Protein AF-Q6RJX7-F1 (afdb_monomer_lite)

InterPro domains:
  IPR013210 Leucine-rich repeat-containing N-terminal, plant-type [PF08263] (31-70)
  IPR032675 Leucine-rich repeat domain superfamily [G3DSA:3.80.10.10] (29-96)

Sequence (101 aa):
MATVYKIQGAFLKSCVFLGVVLVLAVSVKGNSEGDALYALRRSLSDPDNVLQSWDPNLVNPCTWFHVTCNGDNQVTRVFEHNPRLEGPELLGLASYDTNCS

pLDDT: mean 74.47, std 12.61, range [49.22, 90.19]

Organism: Capsicum annuum (NCBI:txid4072)

Foldseek 3Di:
DVVVVVVVVVVVVVVVVVVVVVVVVVPDPQPPQLVVVVVVVVQKDQVPCQQVQSDSVDPACCRTPQFDADPVSHTDGGDDDDPRIDGCVVVVNPPDPPPPD

Structure (mmCIF, N/CA/C/O backbone):
data_AF-Q6RJX7-F1
#
_entry.id   AF-Q6RJX7-F1
#
loop_
_atom_site.group_PDB
_atom_site.id
_atom_site.type_symbol
_atom_site.label_atom_id
_atom_site.label_alt_id
_atom_site.label_comp_id
_atom_site.label_asym_id
_atom_site.label_entity_id
_atom_site.label_seq_id
_atom_site.pdbx_PDB_ins_code
_atom_site.Cartn_x
_atom_site.Cartn_y
_atom_site.Cartn_z
_atom_site.occupancy
_atom_site.B_iso_or_equiv
_atom_site.auth_seq_id
_atom_site.auth_comp_id
_atom_site.auth_asym_id
_atom_site.auth_atom_id
_atom_site.pdbx_PDB_model_num
ATOM 1 N N . MET A 1 1 ? 46.381 -28.701 21.899 1.00 54.66 1 MET A N 1
ATOM 2 C CA . MET A 1 1 ? 46.273 -28.622 20.423 1.00 54.66 1 MET A CA 1
ATOM 3 C C . MET A 1 1 ? 44.828 -28.813 19.936 1.00 54.66 1 MET A C 1
ATOM 5 O O . MET A 1 1 ? 44.247 -27.847 19.473 1.00 54.66 1 MET A O 1
ATOM 9 N N . ALA A 1 2 ? 44.193 -29.985 20.093 1.00 51.59 2 ALA A N 1
ATOM 10 C CA . ALA A 1 2 ? 42.852 -30.271 19.538 1.00 51.59 2 ALA A CA 1
ATOM 11 C C . ALA A 1 2 ? 41.691 -29.403 20.079 1.00 51.59 2 ALA A C 1
ATOM 13 O O . ALA A 1 2 ? 40.751 -29.101 19.345 1.00 51.59 2 ALA A O 1
ATOM 14 N N . THR A 1 3 ? 41.747 -28.975 21.346 1.00 49.22 3 THR A N 1
ATOM 15 C CA . THR A 1 3 ? 40.710 -28.121 21.949 1.00 49.22 3 THR A CA 1
ATOM 16 C C . THR A 1 3 ? 40.673 -26.742 21.297 1.00 49.22 3 THR A C 1
ATOM 18 O O . THR A 1 3 ? 39.586 -26.272 21.007 1.00 49.22 3 THR A O 1
ATOM 21 N N . VAL A 1 4 ? 41.831 -26.159 20.957 1.00 53.19 4 VAL A N 1
ATOM 22 C CA . VAL A 1 4 ? 41.969 -24.837 20.308 1.00 53.19 4 VAL A CA 1
ATOM 23 C C . VAL A 1 4 ? 41.315 -24.810 18.919 1.00 53.19 4 VAL A C 1
ATOM 25 O O . VAL A 1 4 ? 40.562 -23.888 18.615 1.00 53.19 4 VAL A O 1
ATOM 28 N N . TYR A 1 5 ? 41.500 -25.862 18.114 1.00 51.00 5 TYR A N 1
ATOM 29 C CA . TYR A 1 5 ? 40.858 -25.984 16.798 1.00 51.00 5 TYR A CA 1
ATOM 30 C C . TYR A 1 5 ? 39.333 -26.158 16.884 1.00 51.00 5 TYR A C 1
ATOM 32 O O . TYR A 1 5 ? 38.609 -25.679 16.012 1.00 51.00 5 TYR A O 1
ATOM 40 N N . LYS A 1 6 ? 38.820 -26.798 17.947 1.00 50.66 6 LYS A N 1
ATOM 41 C CA . LYS A 1 6 ? 37.371 -26.914 18.196 1.00 50.66 6 LYS A CA 1
ATOM 42 C C . LYS A 1 6 ? 36.736 -25.567 18.546 1.00 50.66 6 LYS A C 1
ATOM 44 O O . LYS A 1 6 ? 35.671 -25.267 18.018 1.00 50.66 6 LYS A O 1
ATOM 49 N N . ILE A 1 7 ? 37.387 -24.757 19.387 1.00 54.81 7 ILE A N 1
ATOM 50 C CA . ILE A 1 7 ? 36.905 -23.404 19.726 1.00 54.81 7 ILE A CA 1
ATOM 51 C C . ILE A 1 7 ? 36.978 -22.495 18.497 1.00 54.81 7 ILE A C 1
ATOM 53 O O . ILE A 1 7 ? 35.975 -21.878 18.162 1.00 54.81 7 IL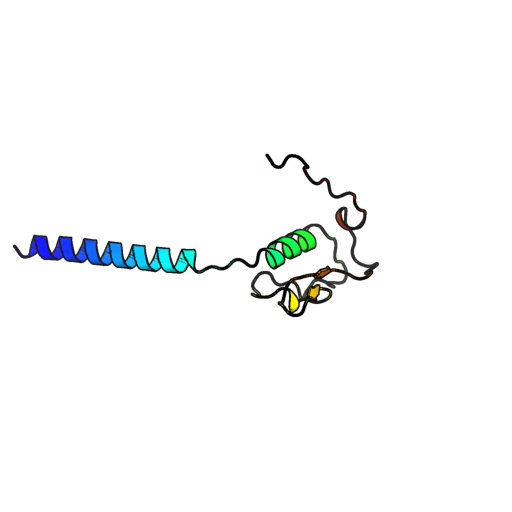E A O 1
ATOM 57 N N . GLN A 1 8 ? 38.092 -22.491 17.751 1.00 52.16 8 GLN A N 1
ATOM 58 C CA . GLN A 1 8 ? 38.196 -21.753 16.481 1.00 52.16 8 GLN A CA 1
ATOM 59 C C . GLN A 1 8 ? 37.092 -22.159 15.491 1.00 52.16 8 GLN A C 1
ATOM 61 O O . GLN A 1 8 ? 36.400 -21.295 14.961 1.00 52.16 8 GLN A O 1
ATOM 66 N N . GLY A 1 9 ? 36.855 -23.461 15.299 1.00 57.22 9 GLY A N 1
ATOM 67 C CA . GLY A 1 9 ? 35.786 -23.963 14.431 1.00 57.22 9 GLY A CA 1
ATOM 68 C C . GLY A 1 9 ? 34.371 -23.611 14.908 1.00 57.22 9 GLY A C 1
ATOM 69 O O . GLY A 1 9 ? 33.496 -23.385 14.076 1.00 57.22 9 GLY A O 1
ATOM 70 N N . ALA A 1 10 ? 34.133 -23.527 16.220 1.00 61.66 10 ALA A N 1
ATOM 71 C CA . ALA A 1 10 ? 32.854 -23.088 16.782 1.00 61.66 10 ALA A CA 1
ATOM 72 C C . ALA A 1 10 ? 32.622 -21.580 16.579 1.00 61.66 10 ALA A C 1
ATOM 74 O O . ALA A 1 10 ? 31.528 -21.184 16.179 1.00 61.66 10 ALA A O 1
ATOM 75 N N . PHE A 1 11 ? 33.654 -20.751 16.770 1.00 61.41 11 PHE A N 1
ATOM 76 C CA . PHE A 1 11 ? 33.586 -19.311 16.506 1.00 61.41 11 PHE A CA 1
ATOM 77 C C . PHE A 1 11 ? 33.392 -19.011 15.016 1.00 61.41 11 PHE A C 1
ATOM 79 O O . PHE A 1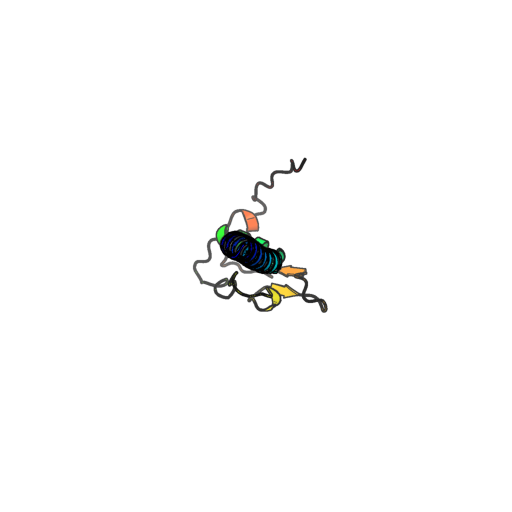 11 ? 32.530 -18.211 14.669 1.00 61.41 11 PHE A O 1
ATOM 86 N N . LEU A 1 12 ? 34.111 -19.705 14.126 1.00 65.19 12 LEU A N 1
ATOM 87 C CA . LEU A 1 12 ? 33.938 -19.580 12.674 1.00 65.19 12 LEU A CA 1
ATOM 88 C C . LEU A 1 12 ? 32.520 -19.966 12.230 1.00 65.19 12 LEU A C 1
ATOM 90 O O . LEU A 1 12 ? 31.901 -19.228 11.471 1.00 65.19 12 LEU A O 1
ATOM 94 N N . LYS A 1 13 ? 31.968 -21.075 12.737 1.00 70.12 13 LYS A N 1
ATOM 95 C CA . LYS A 1 13 ? 30.585 -21.487 12.437 1.00 70.12 13 LYS A CA 1
ATOM 96 C C . LYS A 1 13 ? 29.550 -20.492 12.960 1.00 70.12 13 LYS A C 1
ATOM 98 O O . LYS A 1 13 ? 28.590 -20.208 12.252 1.00 70.12 13 LYS A O 1
ATOM 103 N N . SER A 1 14 ? 29.760 -19.955 14.163 1.00 76.94 14 SER A N 1
ATOM 104 C CA . SER A 1 14 ? 28.893 -18.932 14.756 1.00 76.94 14 SER A CA 1
ATOM 105 C C . SER A 1 14 ? 28.900 -17.648 13.925 1.00 76.94 14 SER A C 1
ATOM 107 O O . SER A 1 14 ? 27.839 -17.157 13.557 1.00 76.94 14 SER A O 1
ATOM 109 N N . CYS A 1 15 ? 30.077 -17.158 13.525 1.00 74.94 15 CYS A N 1
ATOM 110 C CA . CYS A 1 15 ? 30.199 -15.975 12.673 1.00 74.94 15 CYS A CA 1
ATOM 111 C C . CYS A 1 15 ? 29.606 -16.186 11.276 1.00 74.94 15 CYS A C 1
ATOM 113 O O . CYS A 1 15 ? 28.970 -15.280 10.752 1.00 74.94 15 CYS A O 1
ATOM 115 N N . VAL A 1 16 ? 29.778 -17.368 10.675 1.00 80.31 16 VAL A N 1
ATOM 116 C CA . VAL A 1 16 ? 29.160 -17.696 9.380 1.00 80.31 16 VAL A CA 1
ATOM 117 C C . VAL A 1 16 ? 27.639 -17.735 9.509 1.00 80.31 16 VAL A C 1
ATOM 119 O O . VAL A 1 16 ? 26.953 -17.165 8.671 1.00 80.31 16 VAL A O 1
ATOM 122 N N . PHE A 1 17 ? 27.100 -18.342 10.569 1.00 79.12 17 PHE A N 1
ATOM 123 C CA . PHE A 1 17 ? 25.658 -18.362 10.812 1.00 79.12 17 PHE A C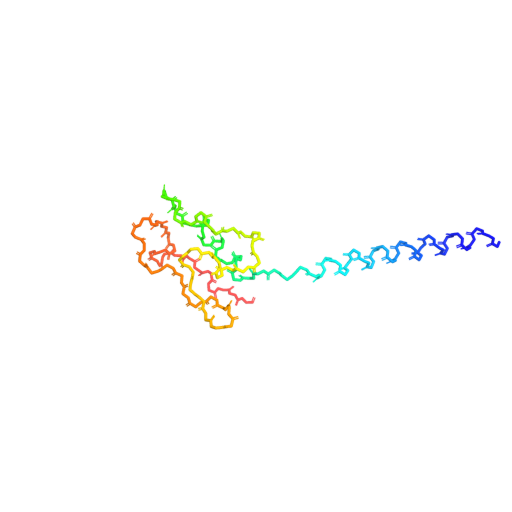A 1
ATOM 124 C C . PHE A 1 17 ? 25.102 -16.953 11.055 1.00 79.12 17 PHE A C 1
ATOM 126 O O . PHE A 1 17 ? 24.128 -16.565 10.416 1.00 79.12 17 PHE A O 1
ATOM 133 N N . LEU A 1 18 ? 25.757 -16.160 11.909 1.00 78.38 18 LEU A N 1
ATOM 134 C CA . LEU A 1 18 ? 25.379 -14.772 12.172 1.00 78.38 18 LEU A CA 1
ATOM 135 C C . LEU A 1 18 ? 25.462 -13.923 10.896 1.00 78.38 18 LEU A C 1
ATOM 137 O O . LEU A 1 18 ? 24.569 -13.129 10.627 1.00 78.38 18 LEU A O 1
ATOM 141 N N . GLY A 1 19 ? 26.503 -14.132 10.086 1.00 78.25 19 GLY A N 1
ATOM 142 C CA . GLY A 1 19 ? 26.690 -13.473 8.797 1.00 78.25 19 GLY A CA 1
ATOM 143 C C . GLY A 1 19 ? 25.608 -13.843 7.784 1.00 78.25 19 GLY A C 1
ATOM 144 O O . GLY A 1 19 ? 25.067 -12.959 7.132 1.00 78.25 19 GLY A O 1
ATOM 145 N N . VAL A 1 20 ? 25.230 -15.121 7.690 1.00 79.38 20 VAL A N 1
ATOM 146 C CA . VAL A 1 20 ? 24.127 -15.581 6.830 1.00 79.38 20 VAL A CA 1
ATOM 147 C C . VAL A 1 20 ? 22.793 -14.990 7.289 1.00 79.38 20 VAL A C 1
ATOM 149 O O . VAL A 1 20 ? 22.049 -14.474 6.461 1.00 79.38 20 VAL A O 1
ATOM 152 N N . VAL A 1 21 ? 22.501 -14.992 8.593 1.00 78.06 21 VAL A N 1
ATOM 153 C CA . VAL A 1 21 ? 21.282 -14.373 9.144 1.00 78.06 21 VAL A CA 1
ATOM 154 C C . VAL A 1 21 ? 21.246 -12.869 8.854 1.00 78.06 21 VAL A C 1
ATOM 156 O O . VAL A 1 21 ? 20.209 -12.360 8.438 1.00 78.06 21 VAL A O 1
ATOM 159 N N . LEU A 1 22 ? 22.373 -12.166 9.009 1.00 69.50 22 LEU A N 1
ATOM 160 C CA . LEU A 1 22 ? 22.470 -10.737 8.713 1.00 69.50 22 LEU A CA 1
ATOM 161 C C . LEU A 1 22 ? 22.215 -10.456 7.223 1.00 69.50 22 LEU A C 1
ATOM 163 O O . LEU A 1 22 ? 21.429 -9.574 6.895 1.00 69.50 22 LEU A O 1
ATOM 167 N N . VAL A 1 23 ? 22.819 -11.238 6.320 1.00 71.69 23 VAL A N 1
ATOM 168 C CA . VAL A 1 23 ? 22.614 -11.118 4.864 1.00 71.69 23 VAL A CA 1
ATOM 169 C C . VAL A 1 23 ? 21.149 -11.356 4.483 1.00 71.69 23 VAL A C 1
ATOM 171 O O . VAL A 1 23 ? 20.595 -10.607 3.677 1.00 71.69 23 VAL A O 1
ATOM 174 N N . LEU A 1 24 ? 20.494 -12.348 5.090 1.00 64.31 24 LEU A N 1
ATOM 175 C CA . LEU A 1 24 ? 19.072 -12.615 4.863 1.00 64.31 24 LEU A CA 1
ATOM 176 C C . LEU A 1 24 ? 18.179 -11.479 5.389 1.00 64.31 24 LEU A C 1
ATOM 178 O O . LEU A 1 24 ? 17.237 -11.089 4.706 1.00 64.31 24 LEU A O 1
ATOM 182 N N . ALA A 1 25 ? 18.499 -10.901 6.550 1.00 63.62 25 ALA A N 1
ATOM 183 C CA . ALA A 1 25 ? 17.756 -9.776 7.118 1.00 63.62 25 ALA A CA 1
ATOM 184 C C . ALA A 1 25 ? 17.850 -8.498 6.264 1.00 63.62 25 ALA A C 1
ATOM 186 O O . ALA A 1 25 ? 16.869 -7.770 6.146 1.00 63.62 25 ALA A O 1
ATOM 187 N N . VAL A 1 26 ? 18.997 -8.236 5.624 1.00 57.81 26 VAL A N 1
ATOM 188 C CA . VAL A 1 26 ? 19.176 -7.048 4.759 1.00 57.81 26 VAL A CA 1
ATOM 189 C C . VAL A 1 26 ? 18.501 -7.232 3.386 1.00 57.81 26 VAL A C 1
ATOM 191 O O . VAL A 1 26 ? 18.271 -6.264 2.669 1.00 57.81 26 VAL A O 1
ATOM 194 N N . SER A 1 27 ? 18.138 -8.465 3.016 1.00 54.81 27 SER A N 1
ATOM 195 C CA . SER A 1 27 ? 17.539 -8.792 1.710 1.00 54.81 27 SER A CA 1
ATOM 196 C C . SER A 1 27 ? 16.033 -8.506 1.618 1.00 54.81 27 SER A C 1
ATOM 198 O O . SER A 1 27 ? 15.418 -8.752 0.578 1.00 54.81 27 SER A O 1
ATOM 200 N N . VAL A 1 28 ? 15.417 -7.986 2.683 1.00 57.38 28 VAL A N 1
ATOM 201 C CA . VAL A 1 28 ? 14.005 -7.592 2.666 1.00 57.38 28 VAL A CA 1
ATOM 202 C C . VAL A 1 28 ? 13.883 -6.227 1.992 1.00 57.38 28 VAL A C 1
ATOM 204 O O . VAL A 1 28 ? 14.065 -5.182 2.612 1.00 57.38 28 VAL A O 1
ATOM 207 N N . LYS A 1 29 ? 13.562 -6.224 0.696 1.00 55.44 29 LYS A N 1
ATOM 208 C CA . LYS A 1 29 ? 13.135 -5.009 -0.001 1.00 55.44 29 LYS A CA 1
ATOM 209 C C . LYS A 1 29 ? 11.682 -4.729 0.389 1.00 55.44 29 LYS A C 1
ATOM 211 O O . LYS A 1 29 ? 10.766 -5.282 -0.213 1.00 55.44 29 LYS A O 1
ATOM 216 N N . GLY A 1 30 ? 11.487 -3.929 1.435 1.00 59.03 30 GLY A N 1
ATOM 217 C CA . GLY A 1 30 ? 10.163 -3.438 1.818 1.00 59.03 30 GLY A CA 1
ATOM 218 C C . GLY A 1 30 ? 9.559 -2.616 0.681 1.00 59.03 30 GLY A C 1
ATOM 219 O O . GLY A 1 30 ? 10.240 -1.784 0.076 1.00 59.03 30 GLY A O 1
ATOM 220 N N . ASN A 1 31 ? 8.299 -2.881 0.352 1.00 73.62 31 ASN A N 1
ATOM 221 C CA . ASN A 1 31 ? 7.565 -2.116 -0.641 1.00 73.62 31 ASN A CA 1
ATOM 222 C C . ASN A 1 31 ? 7.003 -0.860 0.035 1.00 73.62 31 ASN A C 1
ATOM 224 O O . ASN A 1 31 ? 5.881 -0.864 0.532 1.00 73.62 31 ASN A O 1
ATOM 228 N N . SER A 1 32 ? 7.797 0.211 0.059 1.00 83.50 32 SER A N 1
ATOM 229 C CA . SER A 1 32 ? 7.433 1.471 0.720 1.00 83.50 32 SER A CA 1
ATOM 230 C C . SER A 1 32 ? 6.119 2.072 0.208 1.00 83.50 32 SER A C 1
ATOM 232 O O . SER A 1 32 ? 5.417 2.740 0.962 1.00 83.50 32 SER A O 1
ATOM 234 N N . GLU A 1 33 ? 5.763 1.824 -1.058 1.00 85.50 33 GLU A N 1
ATOM 235 C CA . GLU A 1 33 ? 4.473 2.236 -1.626 1.00 85.50 33 GLU A CA 1
ATOM 236 C C . GLU A 1 33 ? 3.325 1.388 -1.056 1.00 85.50 33 GLU A C 1
ATOM 238 O O . GLU A 1 33 ? 2.284 1.920 -0.673 1.00 85.50 33 GLU A O 1
ATOM 243 N N . 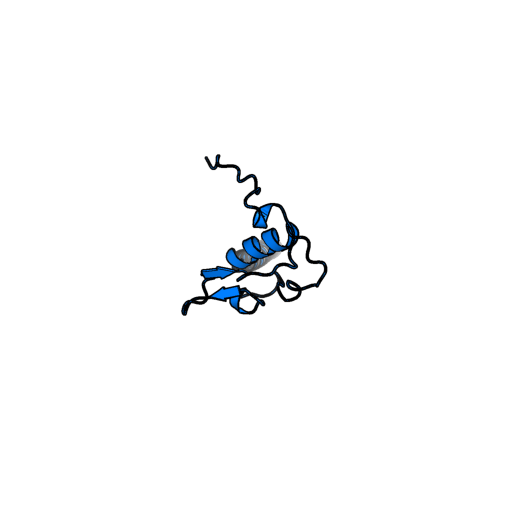GLY A 1 34 ? 3.538 0.075 -0.932 1.00 88.12 34 GLY A N 1
ATOM 244 C CA . GLY A 1 34 ? 2.601 -0.846 -0.289 1.00 88.12 34 GLY A CA 1
ATOM 245 C C . GLY A 1 34 ? 2.366 -0.517 1.186 1.00 88.12 34 GLY A C 1
ATOM 246 O O . GLY A 1 34 ? 1.219 -0.500 1.628 1.00 88.12 34 GLY A O 1
ATOM 247 N N . ASP A 1 35 ? 3.417 -0.177 1.934 1.00 87.19 35 ASP A N 1
ATOM 248 C CA . ASP A 1 35 ? 3.307 0.208 3.347 1.00 87.19 35 ASP A CA 1
ATOM 249 C C . ASP A 1 35 ? 2.493 1.498 3.529 1.00 87.19 35 ASP A C 1
ATOM 251 O O . ASP A 1 35 ? 1.619 1.569 4.400 1.00 87.19 35 ASP A O 1
ATOM 255 N N . ALA A 1 36 ? 2.733 2.503 2.679 1.00 86.31 36 ALA A N 1
ATOM 256 C CA . ALA A 1 36 ? 1.986 3.760 2.692 1.00 86.31 36 ALA A CA 1
ATOM 257 C C . ALA A 1 36 ? 0.498 3.537 2.379 1.00 86.31 36 ALA A C 1
ATOM 259 O O . ALA A 1 36 ? -0.380 4.041 3.082 1.00 86.31 36 ALA A O 1
ATOM 260 N N . LEU A 1 37 ? 0.201 2.720 1.367 1.00 88.25 37 LEU A N 1
ATOM 261 C CA . LEU A 1 37 ? -1.170 2.376 1.001 1.00 88.25 37 LEU A CA 1
ATOM 262 C C . LEU A 1 37 ? -1.862 1.541 2.083 1.00 88.25 37 LEU A C 1
ATOM 264 O O . LEU A 1 37 ? -3.021 1.779 2.416 1.00 88.25 37 LEU A O 1
ATOM 268 N N . TYR A 1 38 ? -1.158 0.603 2.708 1.00 88.00 38 TYR A N 1
ATOM 269 C CA . TYR A 1 38 ? -1.718 -0.163 3.815 1.00 88.00 38 TYR A CA 1
ATOM 270 C C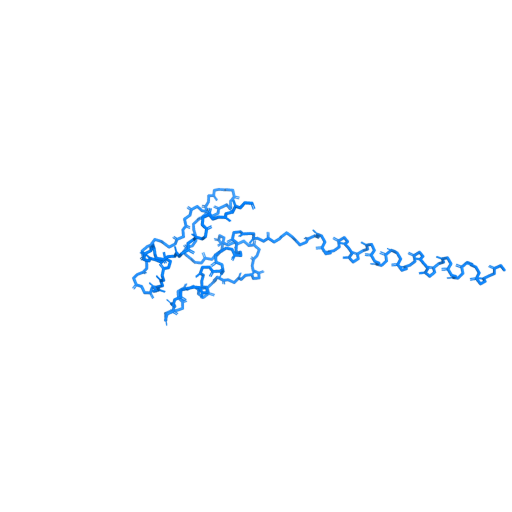 . TYR A 1 38 ? -1.995 0.714 5.047 1.00 88.00 38 TYR A C 1
ATOM 272 O O . TYR A 1 38 ? -2.991 0.512 5.747 1.00 88.00 38 TYR A O 1
ATOM 280 N N . ALA A 1 39 ? -1.155 1.719 5.310 1.00 86.94 39 ALA A N 1
ATOM 281 C CA . ALA A 1 39 ? -1.421 2.715 6.344 1.00 86.94 39 ALA A CA 1
ATOM 282 C C . ALA A 1 39 ? -2.685 3.533 6.044 1.00 86.94 39 ALA A C 1
ATOM 284 O O . ALA A 1 39 ? -3.513 3.691 6.941 1.00 86.94 39 ALA A O 1
ATOM 285 N N . LEU A 1 40 ? -2.874 3.951 4.788 1.00 86.31 40 LEU A N 1
ATOM 286 C CA . LEU A 1 40 ? -4.096 4.610 4.330 1.00 86.31 40 LEU A CA 1
ATOM 287 C C . LEU A 1 40 ? -5.324 3.703 4.488 1.00 86.31 40 LEU A C 1
ATOM 289 O O . LEU A 1 40 ? -6.323 4.117 5.057 1.00 86.31 40 LEU A O 1
ATOM 293 N N . ARG A 1 41 ? -5.261 2.431 4.080 1.00 86.69 41 ARG A N 1
ATOM 294 C CA . ARG A 1 41 ? -6.374 1.484 4.280 1.00 86.69 41 ARG A CA 1
ATOM 295 C C . ARG A 1 41 ? -6.825 1.421 5.742 1.00 86.69 41 ARG A C 1
ATOM 297 O O . ARG A 1 41 ? -8.018 1.333 6.001 1.00 86.69 41 ARG A O 1
ATOM 304 N N . ARG A 1 42 ? -5.888 1.463 6.695 1.00 86.75 42 ARG A N 1
ATOM 305 C CA . ARG A 1 42 ? -6.193 1.422 8.136 1.00 86.75 42 ARG A CA 1
ATOM 306 C C . ARG A 1 42 ? -6.803 2.713 8.681 1.00 86.75 42 ARG A C 1
ATOM 308 O O . ARG A 1 42 ? -7.392 2.662 9.757 1.00 86.75 42 ARG A O 1
ATOM 315 N N . SER A 1 43 ? -6.636 3.846 8.002 1.00 84.69 43 SER A N 1
ATOM 316 C CA . SER A 1 43 ? -7.268 5.113 8.391 1.00 84.69 43 SER A CA 1
ATOM 317 C C . SER A 1 43 ? -8.647 5.317 7.754 1.00 84.69 43 SER A C 1
ATOM 319 O O . SER A 1 43 ? -9.360 6.242 8.147 1.00 84.69 43 SER A O 1
ATOM 321 N N . LEU A 1 44 ? -9.042 4.453 6.813 1.00 85.75 44 LEU A N 1
ATOM 322 C CA . LEU A 1 44 ? -10.343 4.479 6.149 1.00 85.75 44 LEU A CA 1
ATOM 323 C C . LEU A 1 44 ? -11.325 3.481 6.778 1.00 85.75 44 LEU A C 1
ATOM 325 O O . LEU A 1 44 ? -10.959 2.378 7.182 1.00 85.75 44 LEU A O 1
ATOM 329 N N . SER A 1 45 ? -12.599 3.863 6.816 1.00 86.12 45 SER A N 1
ATOM 330 C CA . SER A 1 45 ? -13.721 2.952 7.014 1.00 86.12 45 SER A CA 1
ATOM 331 C C .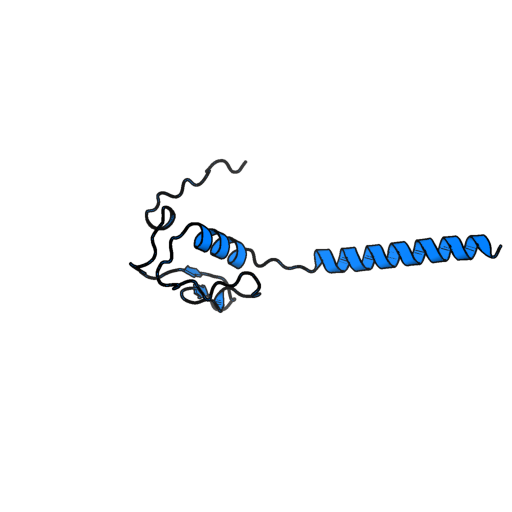 SER A 1 45 ? -14.138 2.388 5.657 1.00 86.12 45 SER A C 1
ATOM 333 O O . SER A 1 45 ? -14.471 3.140 4.740 1.00 86.12 45 SER A O 1
ATOM 335 N N . ASP A 1 46 ? -14.096 1.063 5.536 1.00 85.69 46 ASP A N 1
ATOM 336 C CA . ASP A 1 46 ? -14.408 0.320 4.311 1.00 85.69 46 ASP A CA 1
ATOM 337 C C . ASP A 1 46 ? -15.548 -0.683 4.579 1.00 85.69 46 ASP A C 1
ATOM 339 O O . ASP A 1 46 ? -15.302 -1.887 4.699 1.00 85.69 46 ASP A O 1
ATOM 343 N N . PRO A 1 47 ? -16.803 -0.210 4.737 1.00 85.25 47 PRO A N 1
ATOM 344 C CA . PRO A 1 47 ? -17.952 -1.066 5.057 1.00 85.25 47 PRO A CA 1
ATOM 345 C C . PRO A 1 47 ? -18.234 -2.124 3.982 1.00 85.25 47 PRO A C 1
ATOM 347 O O . PRO A 1 47 ? -18.845 -3.154 4.264 1.00 85.25 47 PRO A O 1
ATOM 350 N N . ASP A 1 48 ? -17.762 -1.887 2.759 1.00 85.50 48 ASP A N 1
ATOM 351 C CA . ASP A 1 48 ? -18.052 -2.704 1.586 1.00 85.50 48 ASP A CA 1
ATOM 352 C C . ASP A 1 48 ? -16.868 -3.548 1.110 1.00 85.50 48 ASP A C 1
ATOM 354 O O . ASP A 1 48 ? -16.963 -4.213 0.078 1.00 85.50 48 ASP A O 1
ATOM 358 N N . ASN A 1 49 ? -15.779 -3.569 1.885 1.00 87.06 49 ASN A N 1
ATOM 359 C CA . ASN A 1 49 ? -14.567 -4.341 1.613 1.00 87.06 49 ASN A CA 1
ATOM 360 C C . ASN A 1 49 ? -13.969 -4.070 0.220 1.00 87.06 49 ASN A C 1
ATOM 362 O O . ASN A 1 49 ? -13.397 -4.959 -0.415 1.00 87.06 49 ASN A O 1
ATOM 366 N N . VAL A 1 50 ? -14.075 -2.834 -0.266 1.00 86.88 50 VAL A N 1
ATOM 367 C CA . VAL A 1 50 ? -13.508 -2.402 -1.549 1.00 86.88 50 VAL A CA 1
ATOM 368 C C . VAL A 1 50 ? -11.982 -2.581 -1.552 1.00 86.88 50 VAL A C 1
ATOM 370 O O . VAL A 1 50 ? -11.387 -2.915 -2.577 1.00 86.88 50 VAL A O 1
ATOM 373 N N . LEU A 1 51 ? -11.337 -2.409 -0.395 1.00 87.44 51 LEU A N 1
ATOM 374 C CA . LEU A 1 51 ? -9.885 -2.497 -0.217 1.00 87.44 51 LEU A CA 1
ATOM 375 C C . LEU A 1 51 ? -9.414 -3.906 0.143 1.00 87.44 51 LEU A C 1
ATOM 377 O O . LEU A 1 51 ? -8.271 -4.086 0.559 1.00 87.44 51 LEU A O 1
ATOM 381 N N . GLN A 1 52 ? -10.262 -4.929 0.011 1.00 86.69 52 GLN A N 1
ATOM 382 C CA . GLN A 1 52 ? -9.921 -6.292 0.425 1.00 86.69 52 GLN A CA 1
ATOM 383 C C . GLN A 1 52 ? -8.647 -6.826 -0.251 1.00 86.69 52 GLN A C 1
ATOM 385 O O . GLN A 1 52 ? -7.889 -7.556 0.386 1.00 86.69 52 GLN A O 1
ATOM 390 N N . SER A 1 53 ? -8.386 -6.443 -1.505 1.00 87.56 53 SER A N 1
ATOM 391 C CA . SER A 1 53 ? -7.212 -6.882 -2.277 1.00 87.56 53 SER A CA 1
ATOM 392 C C . SER A 1 53 ? -5.890 -6.234 -1.853 1.00 87.56 53 SER A C 1
ATOM 394 O O . SER A 1 53 ? -4.839 -6.636 -2.345 1.00 87.56 53 SER A O 1
ATOM 396 N N . TRP A 1 54 ? -5.923 -5.252 -0.949 1.00 88.25 54 TRP A N 1
ATOM 397 C CA . TRP A 1 54 ? -4.740 -4.537 -0.474 1.00 88.25 54 TRP A CA 1
ATOM 398 C C . TRP A 1 54 ? -4.011 -5.349 0.599 1.00 88.25 54 TRP A C 1
ATOM 400 O O . TRP A 1 54 ? -4.144 -5.082 1.798 1.00 88.25 54 TRP A O 1
ATOM 410 N N . ASP A 1 55 ? -3.296 -6.384 0.169 1.00 85.62 55 ASP A N 1
ATOM 411 C CA . ASP A 1 55 ? -2.537 -7.284 1.038 1.00 85.62 55 ASP A CA 1
ATOM 412 C C . ASP A 1 55 ? -1.069 -6.829 1.159 1.00 85.62 55 ASP A C 1
ATOM 414 O O . ASP A 1 55 ? -0.338 -6.894 0.165 1.00 85.62 55 ASP A O 1
ATOM 418 N N . PRO A 1 56 ? -0.600 -6.422 2.358 1.00 80.94 56 PRO A N 1
ATOM 419 C CA . PRO A 1 56 ? 0.769 -5.945 2.573 1.00 80.94 56 PRO A CA 1
ATOM 420 C C . PRO A 1 56 ? 1.839 -7.033 2.387 1.00 80.94 56 PRO A C 1
ATOM 422 O O . PRO A 1 56 ? 3.021 -6.717 2.299 1.00 80.94 56 PRO A O 1
ATOM 425 N N . ASN A 1 57 ? 1.454 -8.311 2.315 1.00 83.50 57 ASN A N 1
ATOM 426 C CA . ASN A 1 57 ? 2.388 -9.404 2.037 1.00 83.50 57 ASN A CA 1
ATOM 427 C C . ASN A 1 57 ? 2.704 -9.543 0.540 1.00 83.50 57 ASN A C 1
ATOM 429 O O . ASN A 1 57 ? 3.603 -10.298 0.163 1.00 83.50 57 ASN A O 1
ATOM 433 N N . LEU A 1 58 ? 1.971 -8.838 -0.327 1.00 80.69 58 LEU A N 1
ATOM 434 C CA . LEU A 1 58 ? 2.231 -8.826 -1.758 1.00 80.69 58 LEU A CA 1
ATOM 435 C C . LEU A 1 58 ? 3.343 -7.832 -2.100 1.00 80.69 58 LEU A C 1
ATOM 437 O O . LEU A 1 58 ? 3.342 -6.674 -1.692 1.00 80.69 58 LEU A O 1
ATOM 441 N N . VAL A 1 59 ? 4.277 -8.294 -2.932 1.00 78.00 59 VAL A N 1
ATOM 442 C CA . VAL A 1 59 ? 5.481 -7.538 -3.313 1.00 78.00 59 VAL A CA 1
ATOM 443 C C . VAL A 1 59 ? 5.153 -6.273 -4.115 1.00 78.00 59 VAL A C 1
ATOM 445 O O . VAL A 1 59 ? 5.920 -5.316 -4.064 1.00 78.00 59 VAL A O 1
ATOM 448 N N . ASN A 1 60 ? 4.039 -6.249 -4.857 1.00 83.31 60 ASN A N 1
ATOM 449 C CA . ASN A 1 60 ? 3.718 -5.178 -5.803 1.00 83.31 60 ASN A CA 1
ATOM 450 C C . ASN A 1 60 ? 2.288 -4.634 -5.581 1.00 83.31 60 ASN A C 1
ATOM 452 O O . ASN A 1 60 ? 1.326 -5.383 -5.804 1.00 83.31 60 ASN A O 1
ATOM 456 N N . PRO A 1 61 ? 2.118 -3.344 -5.218 1.00 86.06 61 PRO A N 1
ATOM 457 C CA . PRO A 1 61 ? 0.805 -2.770 -4.952 1.00 86.06 61 PRO A CA 1
ATOM 458 C C . PRO A 1 61 ? 0.013 -2.502 -6.240 1.00 86.06 61 PRO A C 1
ATOM 460 O O . PRO A 1 61 ? -1.199 -2.336 -6.184 1.00 86.06 61 PRO A O 1
ATOM 463 N N . CYS A 1 62 ? 0.643 -2.553 -7.420 1.00 89.12 62 CYS A N 1
ATOM 464 C CA . CYS A 1 62 ? -0.032 -2.466 -8.720 1.00 89.12 62 CYS A CA 1
ATOM 465 C C . CYS A 1 62 ? -0.977 -3.643 -8.997 1.00 89.12 62 CYS A C 1
ATOM 467 O O . CYS A 1 62 ? -1.746 -3.610 -9.953 1.00 89.12 62 CYS A O 1
ATOM 469 N N . THR A 1 63 ? -0.901 -4.703 -8.188 1.00 88.00 63 THR A N 1
ATOM 470 C CA . THR A 1 63 ? -1.838 -5.832 -8.245 1.00 88.00 63 THR A CA 1
ATOM 471 C C . THR A 1 63 ? -3.115 -5.583 -7.443 1.00 88.00 63 THR A C 1
ATOM 473 O O . THR A 1 63 ? -4.075 -6.345 -7.564 1.00 88.00 63 THR A O 1
ATOM 476 N N . TRP A 1 64 ? -3.143 -4.533 -6.622 1.00 90.00 64 TRP A N 1
ATOM 477 C CA . TRP A 1 64 ? -4.277 -4.213 -5.769 1.00 90.00 64 TRP A CA 1
ATOM 478 C C . TRP A 1 64 ? -5.366 -3.486 -6.557 1.00 90.00 64 TRP A C 1
ATOM 480 O O . TRP A 1 64 ? -5.108 -2.752 -7.512 1.00 90.00 64 TRP A O 1
ATOM 490 N N . PHE A 1 65 ? -6.619 -3.669 -6.146 1.00 87.50 65 PHE A N 1
ATOM 491 C CA . PHE A 1 65 ? -7.733 -2.982 -6.793 1.00 87.50 65 PHE A CA 1
ATOM 492 C C . PHE A 1 65 ? -7.681 -1.485 -6.522 1.00 87.50 65 PHE A C 1
ATOM 494 O O . PHE A 1 65 ? -7.304 -1.050 -5.437 1.00 87.50 65 PHE A O 1
ATOM 501 N N . HIS A 1 66 ? -8.104 -0.699 -7.510 1.00 86.56 66 HIS A N 1
ATOM 502 C CA . HIS A 1 66 ? -8.130 0.765 -7.436 1.00 86.56 66 HIS A CA 1
ATOM 503 C C . HIS A 1 66 ? -6.749 1.424 -7.262 1.00 86.56 66 HIS A C 1
ATOM 505 O O . HIS A 1 66 ? -6.683 2.610 -6.936 1.00 86.56 66 HIS A O 1
ATOM 511 N N . VAL A 1 67 ? -5.666 0.686 -7.532 1.00 87.56 67 VAL A N 1
ATOM 512 C CA . VAL A 1 67 ? -4.302 1.206 -7.658 1.00 87.56 67 VAL A CA 1
ATOM 513 C C . VAL A 1 67 ? -3.939 1.270 -9.140 1.00 87.56 67 VAL A C 1
ATOM 515 O O . VAL A 1 67 ? -4.096 0.298 -9.872 1.00 87.56 67 VAL A O 1
ATOM 518 N N . THR A 1 68 ? -3.470 2.430 -9.597 1.00 88.50 68 THR A N 1
ATOM 519 C CA . THR A 1 68 ? -2.992 2.631 -10.971 1.00 88.50 68 THR A CA 1
ATOM 520 C C . THR A 1 68 ? -1.499 2.903 -10.955 1.00 88.50 68 THR A C 1
ATOM 522 O O . THR A 1 68 ? -1.034 3.829 -10.283 1.00 88.50 68 THR A O 1
ATOM 525 N N . CYS A 1 69 ? -0.754 2.133 -11.743 1.00 90.19 69 CYS A N 1
ATOM 526 C CA . CYS A 1 69 ? 0.689 2.272 -11.872 1.00 90.19 69 CYS A CA 1
ATOM 527 C C . CYS A 1 69 ? 1.118 2.727 -13.266 1.00 90.19 69 CYS A C 1
ATOM 529 O O . CYS A 1 69 ? 0.396 2.541 -14.246 1.00 90.19 69 CYS A O 1
ATOM 531 N N . ASN A 1 70 ? 2.307 3.321 -13.347 1.00 88.06 70 ASN A N 1
ATOM 532 C CA . ASN A 1 70 ? 2.972 3.603 -14.617 1.00 88.06 70 ASN A CA 1
ATOM 533 C C . ASN A 1 70 ? 3.650 2.341 -15.197 1.00 88.06 70 ASN A C 1
ATOM 535 O O . ASN A 1 70 ? 3.609 1.259 -14.609 1.00 88.06 70 ASN A O 1
ATOM 539 N N . GLY A 1 71 ? 4.303 2.489 -16.356 1.00 88.06 71 GLY A N 1
ATOM 540 C CA . GLY A 1 71 ? 5.040 1.400 -17.015 1.00 88.06 71 GLY A CA 1
ATOM 541 C C . GLY A 1 71 ? 6.229 0.850 -16.215 1.00 88.06 71 GLY A C 1
ATOM 542 O O . GLY A 1 71 ? 6.684 -0.254 -16.498 1.00 88.06 71 GLY A O 1
ATOM 543 N N . ASP A 1 72 ? 6.680 1.575 -15.192 1.00 86.94 72 ASP A N 1
ATOM 544 C CA . ASP A 1 72 ? 7.783 1.198 -14.305 1.00 86.94 72 ASP A CA 1
ATOM 545 C C . ASP A 1 72 ? 7.297 0.529 -13.002 1.00 86.94 72 ASP A C 1
ATOM 547 O O . ASP A 1 72 ? 8.089 0.297 -12.090 1.00 86.94 72 ASP A O 1
ATOM 551 N N . ASN A 1 73 ? 6.005 0.177 -12.912 1.00 84.81 73 ASN A N 1
ATOM 552 C CA . ASN A 1 73 ? 5.343 -0.364 -11.715 1.00 84.81 73 ASN A CA 1
ATOM 553 C C . ASN A 1 73 ? 5.363 0.574 -10.498 1.00 84.81 73 ASN A C 1
ATOM 555 O O . ASN A 1 73 ? 5.349 0.103 -9.364 1.00 84.81 73 ASN A O 1
ATOM 559 N N . GLN A 1 74 ? 5.385 1.887 -10.718 1.00 86.38 74 GLN A N 1
ATOM 560 C CA . GLN A 1 74 ? 5.242 2.866 -9.643 1.00 86.38 74 GLN A CA 1
ATOM 561 C C . GLN A 1 74 ? 3.795 3.318 -9.533 1.00 86.38 74 GLN A C 1
ATOM 563 O O . GLN A 1 74 ? 3.162 3.635 -10.548 1.00 86.38 74 GLN A O 1
ATOM 568 N N . VAL A 1 75 ? 3.284 3.394 -8.307 1.00 86.50 75 VAL A N 1
ATOM 569 C CA . VAL A 1 75 ? 1.934 3.897 -8.039 1.00 86.50 75 VAL A CA 1
ATOM 570 C C . VAL A 1 75 ? 1.842 5.373 -8.429 1.00 86.50 75 VAL A C 1
ATOM 572 O O . VAL A 1 75 ? 2.585 6.217 -7.940 1.00 86.50 75 VAL A O 1
ATOM 575 N N . THR A 1 76 ? 0.900 5.699 -9.312 1.00 87.06 76 THR A N 1
ATOM 576 C CA . THR A 1 76 ? 0.675 7.078 -9.785 1.00 87.06 76 THR A CA 1
ATOM 577 C C . THR A 1 76 ? -0.664 7.643 -9.350 1.00 87.06 76 THR A C 1
ATOM 579 O O . THR A 1 76 ? -0.802 8.858 -9.222 1.00 87.06 76 THR A O 1
ATOM 582 N N . ARG A 1 77 ? -1.663 6.780 -9.144 1.00 81.50 77 ARG A N 1
ATOM 583 C CA . ARG A 1 77 ? -2.999 7.166 -8.688 1.00 81.50 77 ARG A CA 1
ATOM 584 C C . ARG A 1 77 ? -3.616 6.050 -7.875 1.00 81.50 77 ARG A C 1
ATOM 586 O O . ARG A 1 77 ? -3.363 4.869 -8.112 1.00 81.50 77 ARG A O 1
ATOM 593 N N . VAL A 1 78 ? -4.463 6.452 -6.946 1.00 78.50 78 VAL A N 1
ATOM 594 C CA . VAL A 1 78 ? -5.168 5.570 -6.030 1.00 78.50 78 VAL A CA 1
ATOM 595 C C . VAL A 1 78 ? -6.561 6.155 -5.853 1.00 78.50 78 VAL A C 1
ATOM 597 O O . VAL A 1 78 ? -6.681 7.362 -5.661 1.00 78.50 78 VAL A O 1
ATOM 600 N N . PHE A 1 79 ? -7.592 5.315 -5.946 1.00 73.00 79 PHE A N 1
ATOM 601 C CA . PHE A 1 79 ? -9.000 5.701 -5.781 1.00 73.00 79 PHE A CA 1
ATOM 602 C C . PHE A 1 79 ? -9.489 6.811 -6.722 1.00 73.00 79 PHE A C 1
ATOM 604 O O . PHE A 1 79 ? -9.596 7.978 -6.351 1.00 73.00 79 PHE A O 1
ATOM 611 N N . GLU A 1 80 ? -9.931 6.443 -7.922 1.00 56.53 80 GLU A N 1
ATOM 612 C CA . GLU A 1 80 ? -10.841 7.314 -8.673 1.00 56.53 80 GLU A CA 1
ATOM 613 C C . GLU A 1 80 ? -12.272 7.127 -8.136 1.00 56.53 80 GLU A C 1
ATOM 615 O O . GLU A 1 80 ? -12.936 6.143 -8.443 1.00 56.53 80 GLU A O 1
ATOM 620 N N . HIS A 1 81 ? -12.710 8.071 -7.288 1.00 55.72 81 HIS A N 1
ATOM 621 C CA . HIS A 1 81 ? -14.099 8.284 -6.841 1.00 55.72 81 HIS A CA 1
ATOM 622 C C . HIS A 1 81 ? -14.838 7.032 -6.326 1.00 55.72 81 HIS A C 1
ATOM 624 O O . HIS A 1 81 ? -15.698 6.474 -7.009 1.00 55.72 81 HIS A O 1
ATOM 630 N N . ASN A 1 82 ? -14.583 6.637 -5.072 1.00 63.50 82 ASN A N 1
ATOM 631 C CA . ASN A 1 82 ? -15.424 5.653 -4.390 1.00 63.50 82 ASN A CA 1
ATOM 632 C C . ASN A 1 82 ? -16.242 6.313 -3.263 1.00 63.50 82 ASN A C 1
ATOM 634 O O . ASN A 1 82 ? -15.679 6.589 -2.205 1.00 63.50 82 ASN A O 1
ATOM 638 N N . PRO A 1 83 ? -17.555 6.559 -3.451 1.00 65.25 83 PRO A N 1
ATOM 639 C CA . PRO A 1 83 ? -18.398 7.204 -2.439 1.00 65.25 83 PRO A CA 1
ATOM 640 C C . PRO A 1 83 ? -18.655 6.324 -1.204 1.00 65.25 83 PRO A C 1
ATOM 642 O O . PRO A 1 83 ? -19.361 6.750 -0.299 1.00 65.25 83 PRO A O 1
ATOM 645 N N . ARG A 1 84 ? -18.135 5.089 -1.188 1.00 69.06 84 ARG A N 1
ATOM 646 C CA . ARG A 1 84 ? -18.353 4.088 -0.134 1.00 69.06 84 ARG A CA 1
ATOM 647 C C . ARG A 1 84 ? -17.184 3.980 0.851 1.00 69.06 84 ARG A C 1
ATOM 649 O O . ARG A 1 84 ? -17.277 3.218 1.804 1.00 69.06 84 ARG A O 1
ATOM 656 N N . LEU A 1 85 ? -16.088 4.702 0.606 1.00 73.31 85 LEU A N 1
ATOM 657 C CA . LEU A 1 85 ? -14.972 4.818 1.542 1.00 73.31 85 LEU A CA 1
ATOM 658 C C . LEU A 1 85 ? -15.141 6.106 2.348 1.00 73.31 85 LEU A C 1
ATOM 660 O O . LEU A 1 85 ? -15.358 7.174 1.778 1.00 73.31 85 LEU A O 1
ATOM 664 N N . GLU A 1 86 ? -15.010 6.010 3.666 1.00 73.56 86 GLU A N 1
ATOM 665 C CA . GLU A 1 86 ? -15.123 7.152 4.577 1.00 73.56 86 GLU A CA 1
ATOM 666 C C . GLU A 1 86 ? -13.831 7.312 5.383 1.00 73.56 86 GLU A C 1
ATOM 668 O O . GLU A 1 86 ? -13.182 6.330 5.732 1.00 73.56 86 GLU A O 1
ATOM 673 N N . GLY A 1 87 ? -13.427 8.540 5.703 1.00 70.31 87 GLY A N 1
ATOM 674 C CA . GLY A 1 87 ? -12.265 8.772 6.561 1.00 70.31 87 GLY A CA 1
ATOM 675 C C . GLY A 1 87 ? -11.719 10.196 6.478 1.00 70.31 87 GLY A C 1
ATOM 676 O O . GLY A 1 87 ? -11.982 10.902 5.501 1.00 70.31 87 GLY A O 1
ATOM 677 N N . PRO A 1 88 ? -10.945 10.634 7.486 1.00 65.19 88 PRO A N 1
ATOM 678 C CA . PRO A 1 88 ? -10.395 11.990 7.538 1.00 65.19 88 PRO A CA 1
ATOM 679 C C . PRO A 1 88 ? -9.461 12.285 6.356 1.00 65.19 88 PRO A C 1
ATOM 681 O O . PRO A 1 88 ? -9.449 13.405 5.850 1.00 65.19 88 PRO A O 1
ATOM 684 N N . GLU A 1 89 ? -8.750 11.270 5.860 1.00 69.62 89 GLU A N 1
ATOM 685 C CA . GLU A 1 89 ? -7.851 11.377 4.705 1.00 69.62 89 GLU A CA 1
ATOM 686 C C . GLU A 1 89 ? -8.589 11.758 3.409 1.00 69.62 89 GLU A C 1
ATOM 688 O O . GLU A 1 89 ? -8.093 12.573 2.635 1.00 69.62 89 GLU A O 1
ATOM 693 N N . LEU A 1 90 ? -9.806 11.241 3.189 1.00 68.19 90 LEU A N 1
ATOM 694 C CA . LEU A 1 90 ? -10.606 11.529 1.985 1.00 68.19 90 LEU A CA 1
ATOM 695 C C . LEU A 1 90 ? -11.247 12.921 2.009 1.00 68.19 90 LEU A C 1
ATOM 697 O O . LEU A 1 90 ? -11.591 13.464 0.963 1.00 68.19 90 LEU A O 1
ATOM 701 N N . LEU A 1 91 ? -11.395 13.501 3.201 1.00 65.94 91 LEU A N 1
ATOM 702 C CA . LEU A 1 91 ? -11.920 14.851 3.406 1.00 65.94 91 LEU A CA 1
ATOM 703 C C . LEU A 1 91 ? -10.812 15.917 3.419 1.00 65.94 91 LEU A C 1
ATOM 705 O O . LEU A 1 91 ? -11.102 17.091 3.641 1.00 65.94 91 LEU A O 1
ATOM 709 N N . GLY A 1 92 ? -9.546 15.523 3.221 1.00 61.59 92 GLY A N 1
ATOM 710 C CA . GLY A 1 92 ? -8.396 16.419 3.375 1.00 61.59 92 GLY A CA 1
ATOM 711 C C . GLY A 1 92 ? -8.199 16.903 4.817 1.00 61.59 92 GLY A C 1
ATOM 712 O O . GLY A 1 92 ? -7.579 17.937 5.042 1.00 61.59 92 GLY A O 1
ATOM 713 N N . LEU A 1 93 ? -8.749 16.174 5.792 1.00 59.69 93 LEU A N 1
ATOM 714 C CA . LEU A 1 93 ? -8.668 16.468 7.227 1.00 59.69 93 LEU A CA 1
ATOM 715 C C . LEU A 1 93 ? -7.554 15.673 7.922 1.00 59.69 93 LEU A C 1
ATOM 717 O O . LEU A 1 93 ? -7.438 15.704 9.147 1.00 59.69 93 LEU A O 1
ATOM 721 N N . ALA A 1 94 ? -6.741 14.959 7.145 1.00 64.12 94 ALA A N 1
ATOM 722 C CA . ALA A 1 94 ? -5.510 14.345 7.604 1.00 64.12 94 ALA A CA 1
ATOM 723 C C . ALA A 1 94 ? -4.591 15.409 8.212 1.00 64.12 94 ALA A C 1
ATOM 725 O O . ALA A 1 94 ? -4.107 16.306 7.517 1.00 64.12 94 ALA A O 1
ATOM 726 N N . SER A 1 95 ? -4.338 15.317 9.515 1.00 66.19 95 SER A N 1
ATOM 727 C CA . SER A 1 95 ? -3.320 16.141 10.161 1.00 66.19 95 SER A CA 1
ATOM 728 C C . SER A 1 95 ? -1.949 15.595 9.776 1.00 66.19 95 SER A C 1
ATOM 730 O O . SER A 1 95 ? -1.428 14.703 10.443 1.00 66.19 95 SER A O 1
ATOM 732 N N . TYR A 1 96 ? -1.370 16.107 8.691 1.00 62.84 96 TYR A N 1
ATOM 733 C CA . TYR A 1 96 ? 0.021 15.824 8.364 1.00 62.84 96 TYR A CA 1
ATOM 734 C C . TYR A 1 96 ? 0.910 16.699 9.245 1.00 62.84 96 TYR A C 1
ATOM 736 O O . TYR A 1 96 ? 0.800 17.926 9.251 1.00 62.84 96 TYR A O 1
ATOM 744 N N . ASP A 1 97 ? 1.767 16.064 10.039 1.00 63.94 97 ASP A N 1
ATOM 745 C CA . ASP A 1 97 ? 2.764 16.790 10.810 1.00 63.94 97 ASP A CA 1
ATOM 746 C C . ASP A 1 97 ? 3.783 17.363 9.814 1.00 63.94 97 ASP A C 1
ATOM 748 O O . ASP A 1 97 ? 4.615 16.649 9.258 1.00 63.94 97 ASP A O 1
ATOM 752 N N . THR A 1 98 ? 3.675 18.658 9.507 1.00 67.38 98 THR A N 1
ATOM 753 C CA . THR A 1 98 ? 4.589 19.372 8.595 1.00 67.38 98 THR A CA 1
ATOM 754 C C . THR A 1 98 ? 6.021 19.441 9.115 1.00 67.38 98 THR A C 1
ATOM 756 O O . THR A 1 98 ? 6.902 19.936 8.415 1.00 67.38 98 THR A O 1
ATOM 759 N N . ASN A 1 99 ? 6.263 19.008 10.352 1.00 61.69 99 ASN A N 1
ATOM 760 C CA . ASN A 1 99 ? 7.535 19.174 11.026 1.00 61.69 99 ASN A CA 1
ATOM 761 C C . ASN A 1 99 ? 8.431 17.936 10.873 1.00 61.69 99 ASN A C 1
ATOM 763 O O . ASN A 1 99 ? 8.855 17.326 11.852 1.00 61.69 99 ASN A O 1
ATOM 767 N N . CYS A 1 100 ? 8.738 17.565 9.629 1.00 62.09 100 CYS A N 1
ATOM 768 C CA . CYS A 1 100 ? 9.887 16.703 9.369 1.00 62.09 100 CYS A CA 1
ATOM 769 C C . CYS A 1 100 ? 11.152 17.567 9.433 1.00 62.09 100 CYS A C 1
ATOM 771 O O . CYS A 1 100 ? 11.436 18.312 8.494 1.00 62.09 100 CYS A O 1
ATOM 773 N N . SER A 1 101 ? 11.881 17.480 10.548 1.00 53.12 101 SER A N 1
ATOM 774 C CA . SER A 1 101 ? 13.256 17.988 10.685 1.00 53.12 101 SER A CA 1
ATOM 775 C C . SER A 1 101 ? 14.271 16.852 10.705 1.00 53.12 101 SER A C 1
ATOM 777 O O . SER A 1 101 ? 13.900 15.731 11.121 1.00 53.12 101 SER A O 1
#

Secondary structure (DSSP, 8-state):
-HHHHHHHHHHHHHHHHHHHHHHHHHT----HHHHHHHHHHHHSB-TT-TTTT--TTSS-GGGSTTEEE-TTS-EEEE-S--TT-BSTTTTT---------

Radius of gyration: 22.68 Å; chains: 1; bounding box: 65×50×39 Å